Protein AF-A0A9D6UFA7-F1 (afdb_mon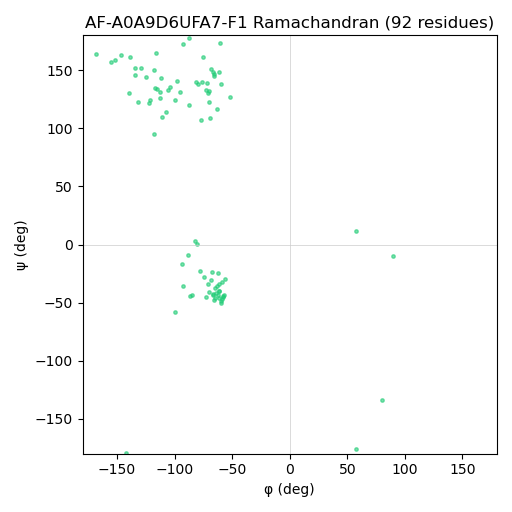omer)

Nearest PDB structures (foldseek):
  3dzm-assembly2_B  TM=5.278E-01  e=1.544E+00  Thermus thermophilus HB27
  3dzm-assembly1_A  TM=5.101E-01  e=1.841E+00  Thermus thermophilus HB27
  4pg5-assembly1_A  TM=3.788E-01  e=3.948E+00  Staphylococcus aureus M1064

Radius of gyration: 14.29 Å; Cα contacts (8 Å, |Δi|>4): 158; chains: 1; bounding box: 33×24×43 Å

Solvent-accessible surface area (backbone atoms only — not comparable to full-atom values): 5347 Å² total; per-residue (Å²): 128,88,69,56,53,67,47,62,49,51,46,22,31,18,50,82,88,50,94,66,58,49,70,40,56,44,48,58,41,80,76,52,92,77,37,73,46,68,52,67,44,73,66,84,43,34,62,51,34,52,49,44,59,61,76,35,51,22,41,36,39,39,31,29,32,64,86,66,49,78,50,67,51,76,48,67,41,58,79,67,39,50,49,53,41,44,54,54,53,61,56,70,78,107

Foldseek 3Di:
DQFWFPFKDFKFFAAPPDPDGDGQAWDWDDDDTNDIDTGGDDDPSVVVNLCRLQPGFKIKMWTAGPVGDIDIDIDGCPPPNNVVSVVVSVVVVD

Structure (mmCIF, N/CA/C/O backbone):
data_AF-A0A9D6UFA7-F1
#
_entry.id   AF-A0A9D6UFA7-F1
#
loop_
_atom_site.group_PDB
_atom_site.id
_atom_site.type_symbol
_atom_site.label_atom_id
_atom_site.label_alt_id
_atom_site.label_comp_id
_atom_site.label_asym_id
_atom_site.label_entity_id
_atom_site.label_se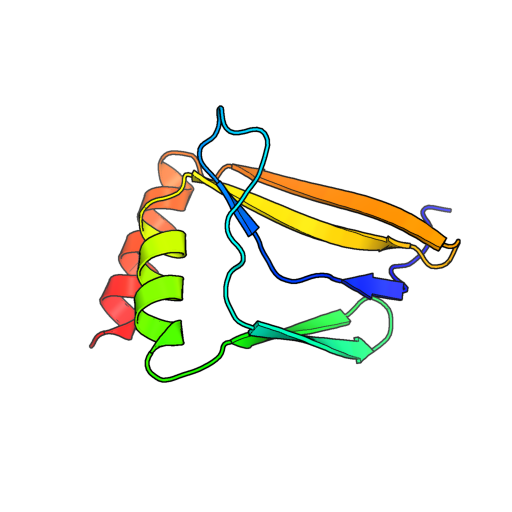q_id
_atom_site.pdbx_PDB_ins_code
_atom_site.Cartn_x
_atom_site.Cartn_y
_atom_site.Cartn_z
_atom_site.occupancy
_atom_site.B_iso_or_equiv
_atom_site.auth_seq_id
_atom_site.auth_comp_id
_atom_site.auth_asym_id
_atom_site.auth_atom_id
_atom_site.pdbx_PDB_model_num
ATOM 1 N N . PRO A 1 1 ? -8.532 -3.715 26.966 1.00 51.47 1 PRO A N 1
ATOM 2 C CA . PRO A 1 1 ? -8.832 -4.291 25.633 1.00 51.47 1 PRO A CA 1
ATOM 3 C C . PRO A 1 1 ? -8.227 -3.406 24.542 1.00 51.47 1 PRO A C 1
ATOM 5 O O . PRO A 1 1 ? -8.474 -2.203 24.549 1.00 51.47 1 PRO A O 1
ATOM 8 N N . ILE A 1 2 ? -7.386 -3.965 23.670 1.00 57.50 2 ILE A N 1
ATOM 9 C CA . ILE A 1 2 ? -6.908 -3.239 22.487 1.00 57.50 2 ILE A CA 1
ATOM 10 C C . ILE A 1 2 ? -8.162 -2.972 21.642 1.00 57.50 2 ILE A C 1
ATOM 12 O O . ILE A 1 2 ? -8.879 -3.914 21.313 1.00 57.50 2 ILE A O 1
ATOM 16 N N . GLY A 1 3 ? -8.509 -1.698 21.440 1.00 71.12 3 GLY A N 1
ATOM 17 C CA . GLY A 1 3 ? -9.730 -1.313 20.730 1.00 71.12 3 GLY A CA 1
ATOM 18 C C . GLY A 1 3 ? -9.716 -1.829 19.292 1.00 71.12 3 GLY A C 1
ATOM 19 O O . GLY A 1 3 ? -8.649 -1.952 18.693 1.00 71.12 3 GLY A O 1
ATOM 20 N N . GLY A 1 4 ? -10.894 -2.145 18.751 1.00 91.12 4 GLY A N 1
ATOM 21 C CA . GLY A 1 4 ? -11.042 -2.536 17.350 1.00 91.12 4 GLY A CA 1
ATOM 22 C C . GLY A 1 4 ? -10.595 -1.437 16.381 1.00 91.12 4 GLY A C 1
ATOM 23 O O . GLY A 1 4 ? -10.305 -0.300 16.764 1.00 91.12 4 GLY A O 1
ATOM 24 N N . VAL A 1 5 ? -10.575 -1.763 15.096 1.00 94.75 5 VAL A N 1
ATOM 25 C CA . VAL A 1 5 ? -10.229 -0.850 14.008 1.00 94.75 5 VAL A CA 1
ATOM 26 C C . VAL A 1 5 ? -11.516 -0.346 13.367 1.00 94.75 5 VAL A C 1
ATOM 28 O O . VAL A 1 5 ? -12.349 -1.132 12.927 1.00 94.75 5 VAL A O 1
ATOM 31 N N . LYS A 1 6 ? -11.684 0.975 13.303 1.00 94.38 6 LYS A N 1
ATOM 32 C CA .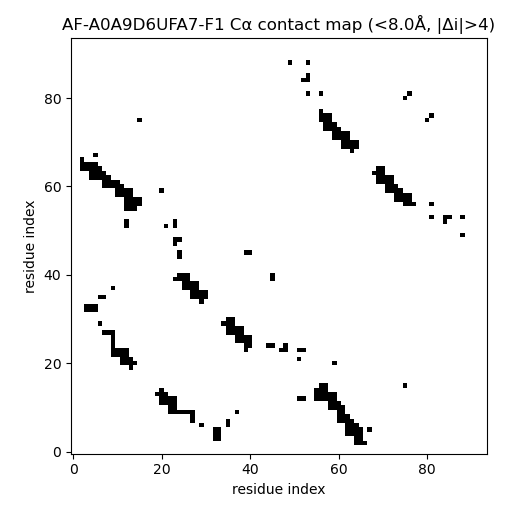 LYS A 1 6 ? -12.838 1.629 12.675 1.00 94.38 6 LYS A CA 1
ATOM 33 C C . LYS A 1 6 ? -12.653 1.792 11.169 1.00 94.38 6 LYS A C 1
ATOM 35 O O . LYS A 1 6 ? -13.589 1.584 10.405 1.00 94.38 6 LYS A O 1
ATOM 40 N N . ALA A 1 7 ? -11.462 2.210 10.754 1.00 95.56 7 ALA A N 1
ATOM 41 C CA . ALA A 1 7 ? -11.134 2.466 9.358 1.00 95.56 7 ALA A CA 1
ATOM 42 C C . ALA A 1 7 ? -9.628 2.332 9.122 1.00 95.56 7 ALA A C 1
ATOM 44 O O . ALA A 1 7 ? -8.828 2.522 10.040 1.00 95.56 7 ALA A O 1
ATOM 45 N N . ILE A 1 8 ? -9.253 2.073 7.872 1.00 97.25 8 ILE A N 1
ATOM 46 C CA . ILE A 1 8 ? -7.866 2.098 7.406 1.00 97.25 8 ILE A CA 1
ATOM 47 C C . ILE A 1 8 ? -7.686 3.174 6.331 1.00 97.25 8 ILE A C 1
ATOM 49 O O . ILE A 1 8 ? -8.620 3.509 5.600 1.00 97.25 8 ILE A O 1
ATOM 53 N N . GLY A 1 9 ? -6.483 3.730 6.251 1.00 95.94 9 GLY A N 1
ATOM 54 C CA . GLY A 1 9 ? -6.048 4.605 5.170 1.00 95.94 9 GLY A CA 1
ATOM 55 C C . GLY A 1 9 ? -5.455 3.820 3.994 1.00 95.94 9 GLY A C 1
ATOM 56 O O . GLY A 1 9 ? -5.343 2.595 4.051 1.00 95.94 9 GLY A O 1
ATOM 57 N N . PRO A 1 10 ? -5.051 4.512 2.915 1.00 95.12 10 PRO A N 1
ATOM 58 C CA . PRO A 1 10 ? -4.289 3.885 1.842 1.00 95.12 10 PRO A CA 1
ATOM 59 C C . PRO A 1 10 ? -2.905 3.464 2.346 1.00 95.12 10 PRO A C 1
ATOM 61 O O . PRO A 1 10 ? -2.314 4.147 3.189 1.00 95.12 10 PRO A O 1
ATOM 64 N N . ILE A 1 11 ? -2.370 2.384 1.774 1.00 96.56 11 ILE A N 1
ATOM 65 C CA . ILE A 1 11 ? -0.975 1.985 1.987 1.00 96.56 11 ILE A CA 1
ATOM 66 C C . ILE A 1 11 ? -0.063 3.116 1.509 1.00 96.56 11 ILE A C 1
ATOM 68 O O . ILE A 1 11 ? -0.299 3.712 0.454 1.00 96.56 11 ILE A O 1
ATOM 72 N N . GLN A 1 12 ? 0.987 3.401 2.271 1.00 97.44 12 GLN A N 1
ATOM 73 C CA . GLN A 1 12 ? 2.050 4.312 1.865 1.00 97.44 12 GLN A CA 1
ATOM 74 C C . GLN A 1 12 ? 3.365 3.549 1.775 1.00 97.44 12 GLN A C 1
ATOM 76 O O . GLN A 1 12 ? 3.701 2.764 2.657 1.00 97.44 12 GLN A O 1
ATOM 81 N N . MET A 1 13 ? 4.101 3.790 0.699 1.00 97.88 13 MET A N 1
ATOM 82 C CA . MET A 1 13 ? 5.431 3.246 0.479 1.00 97.88 13 MET A CA 1
ATOM 83 C C . MET A 1 13 ? 6.458 4.344 0.724 1.00 97.88 13 MET A C 1
ATOM 85 O O . MET A 1 13 ? 6.289 5.466 0.246 1.00 97.88 13 MET A O 1
ATOM 89 N N . ARG A 1 14 ? 7.544 4.042 1.433 1.00 97.50 14 ARG A N 1
ATOM 90 C CA . ARG A 1 14 ? 8.629 5.008 1.656 1.00 97.50 14 ARG A CA 1
ATOM 91 C C . ARG A 1 14 ? 9.996 4.342 1.716 1.00 97.50 14 ARG A C 1
ATOM 93 O O . ARG A 1 14 ? 10.115 3.131 1.904 1.00 97.50 14 ARG A O 1
ATOM 100 N N . ARG A 1 15 ? 11.045 5.150 1.557 1.00 95.44 15 ARG A N 1
ATOM 101 C CA . ARG A 1 15 ? 12.407 4.735 1.917 1.00 95.44 15 ARG A CA 1
ATOM 102 C C . ARG A 1 15 ? 12.504 4.603 3.436 1.00 95.44 15 ARG A C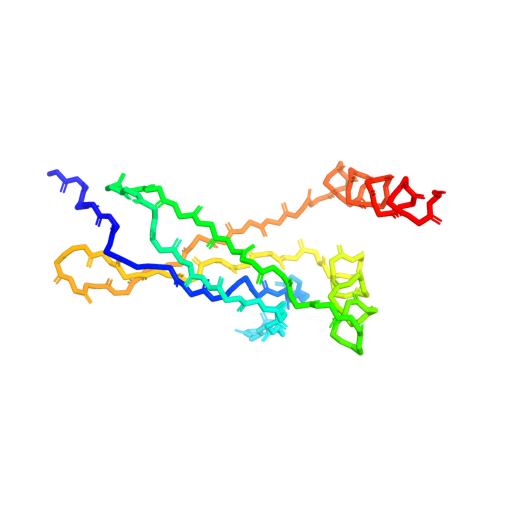 1
ATOM 104 O O . ARG A 1 15 ? 11.806 5.323 4.150 1.00 95.44 15 ARG A O 1
ATOM 111 N N . SER A 1 16 ? 13.371 3.723 3.923 1.00 90.38 16 SER A N 1
ATOM 112 C CA . SER A 1 16 ? 13.489 3.435 5.359 1.00 90.38 16 SER A CA 1
ATOM 113 C C . SER A 1 16 ? 13.828 4.683 6.189 1.00 90.38 16 SER A C 1
ATOM 115 O O . SER A 1 16 ? 13.320 4.835 7.298 1.00 90.38 16 SER A O 1
ATOM 117 N N . ASP A 1 17 ? 14.589 5.621 5.617 1.00 90.50 17 ASP A N 1
ATOM 118 C CA . ASP A 1 17 ? 15.015 6.893 6.220 1.00 90.50 17 ASP A CA 1
ATOM 119 C C . ASP A 1 17 ? 14.038 8.067 6.010 1.00 90.50 17 ASP A C 1
ATOM 121 O O . ASP A 1 17 ? 14.203 9.135 6.603 1.00 90.50 17 ASP A O 1
ATOM 125 N N . ALA A 1 18 ? 13.014 7.902 5.170 1.00 92.38 18 ALA A N 1
ATOM 126 C CA . ALA A 1 18 ? 12.077 8.972 4.855 1.00 92.38 18 ALA A CA 1
ATOM 127 C C . ALA A 1 18 ? 11.023 9.138 5.958 1.00 92.38 18 ALA A C 1
ATOM 129 O O . ALA A 1 18 ? 10.462 8.158 6.446 1.00 92.38 18 ALA A O 1
ATOM 130 N N . GLN A 1 19 ? 10.706 10.391 6.304 1.00 88.62 19 GLN A N 1
ATOM 131 C CA . GLN A 1 19 ? 9.665 10.722 7.290 1.00 88.62 19 GLN A CA 1
ATOM 132 C C . GLN A 1 19 ? 8.240 10.616 6.729 1.00 88.62 19 GLN A C 1
ATOM 134 O O . GLN A 1 19 ? 7.288 10.460 7.487 1.00 88.62 19 GLN A O 1
ATOM 139 N N . SER A 1 20 ? 8.085 10.721 5.408 1.00 89.81 20 SER A N 1
ATOM 140 C CA . SER A 1 20 ? 6.801 10.634 4.714 1.00 89.81 20 SER A CA 1
ATOM 141 C C . SER A 1 20 ? 6.868 9.628 3.571 1.00 89.81 20 SER A C 1
ATOM 143 O O . SER A 1 20 ? 7.936 9.373 3.007 1.00 89.81 20 SER A O 1
ATOM 145 N N . GLY A 1 21 ? 5.715 9.038 3.256 1.00 94.38 21 GLY A N 1
ATOM 146 C CA . GLY A 1 21 ? 5.569 8.065 2.184 1.00 94.38 21 GLY A CA 1
ATOM 147 C C . GLY A 1 21 ? 4.667 8.522 1.055 1.00 94.38 21 GLY A C 1
ATOM 148 O O . GLY A 1 21 ? 3.887 9.470 1.161 1.00 94.38 21 GLY A O 1
ATOM 149 N N . GLU A 1 22 ? 4.781 7.800 -0.046 1.00 97.00 22 GLU A N 1
ATOM 150 C CA . GLU A 1 22 ? 3.967 7.961 -1.232 1.00 97.00 22 GLU A CA 1
ATOM 151 C C . GLU A 1 22 ? 2.802 6.980 -1.191 1.00 97.00 22 GLU A C 1
ATOM 153 O O . GLU A 1 22 ? 2.975 5.786 -0.943 1.00 97.00 22 GLU A O 1
ATOM 158 N N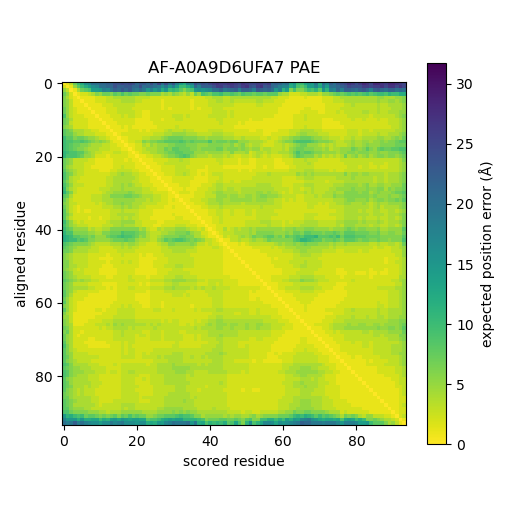 . LYS A 1 23 ? 1.592 7.480 -1.434 1.00 96.12 23 LYS A N 1
ATOM 159 C CA . LYS A 1 23 ? 0.384 6.658 -1.378 1.00 96.12 23 LYS A CA 1
ATOM 160 C C . LYS A 1 23 ? 0.341 5.691 -2.557 1.00 96.12 23 LYS A C 1
ATOM 162 O O . LYS A 1 23 ? 0.431 6.112 -3.709 1.00 96.12 23 LYS A O 1
ATOM 167 N N . VAL A 1 24 ? 0.097 4.421 -2.258 1.00 96.44 24 VAL A N 1
ATOM 168 C CA . VAL A 1 24 ? -0.397 3.455 -3.238 1.00 96.44 24 VAL A CA 1
ATOM 169 C C . VAL A 1 24 ? -1.839 3.842 -3.560 1.00 96.44 24 VAL A C 1
ATOM 171 O O . VAL A 1 24 ? -2.684 3.953 -2.668 1.00 96.44 24 VAL A O 1
ATOM 174 N N . ALA A 1 25 ? -2.118 4.095 -4.833 1.00 96.44 25 ALA A N 1
ATOM 175 C CA . ALA A 1 25 ? -3.425 4.511 -5.307 1.00 96.44 25 ALA A CA 1
ATOM 176 C C . ALA A 1 25 ? -4.431 3.359 -5.187 1.00 96.44 25 ALA A C 1
ATOM 178 O O . ALA A 1 25 ? -4.393 2.383 -5.941 1.00 96.44 25 ALA A O 1
ATOM 179 N N . GLY A 1 26 ? -5.353 3.496 -4.242 1.00 94.00 26 GLY A N 1
ATOM 180 C CA . GLY A 1 26 ? -6.416 2.537 -3.990 1.00 94.00 26 GLY A CA 1
ATOM 181 C C . GLY A 1 26 ? -7.466 3.102 -3.044 1.00 94.00 26 GLY A C 1
ATOM 182 O O . GLY A 1 26 ? -7.238 4.107 -2.366 1.00 94.00 26 GLY A O 1
ATOM 183 N N . ILE A 1 27 ? -8.623 2.449 -3.014 1.00 94.56 27 ILE A N 1
ATOM 184 C CA . ILE A 1 27 ? -9.770 2.833 -2.192 1.00 94.56 27 ILE A CA 1
ATOM 185 C C . ILE A 1 27 ? -9.902 1.818 -1.053 1.00 94.56 27 ILE A C 1
ATOM 187 O O . ILE A 1 27 ? -10.191 0.649 -1.324 1.00 94.56 27 ILE A O 1
ATOM 191 N N . PRO A 1 28 ? -9.691 2.223 0.211 1.00 95.44 28 PRO A N 1
ATOM 192 C CA . PRO A 1 28 ? -9.963 1.364 1.351 1.00 95.44 28 PRO A CA 1
ATOM 193 C C . PRO A 1 28 ? -11.471 1.220 1.574 1.00 95.44 28 PRO A C 1
ATOM 195 O O . PRO A 1 28 ? -12.203 2.209 1.592 1.00 95.44 28 PRO A O 1
ATOM 198 N N . VAL A 1 29 ? -11.928 -0.013 1.769 1.00 94.44 29 VAL A N 1
ATOM 199 C CA . VAL A 1 29 ? -13.333 -0.374 1.964 1.00 94.44 29 VAL A CA 1
ATOM 200 C C . VAL A 1 29 ? -13.444 -1.297 3.183 1.00 94.44 29 VAL A C 1
ATOM 202 O O . VAL A 1 29 ? -12.789 -2.344 3.213 1.00 94.44 29 VAL A O 1
ATOM 205 N N . PRO A 1 30 ? -14.245 -0.945 4.205 1.00 93.38 30 PRO A N 1
ATOM 206 C CA . PRO A 1 30 ? -14.573 -1.875 5.279 1.00 93.38 30 PRO A CA 1
ATOM 207 C C . PRO A 1 30 ? -15.488 -2.981 4.744 1.00 93.38 30 PRO A C 1
ATOM 209 O O . PRO A 1 30 ? -16.476 -2.694 4.068 1.00 93.38 30 PRO A O 1
ATOM 212 N N . ILE A 1 31 ? -15.162 -4.238 5.048 1.00 94.56 31 ILE A N 1
ATOM 213 C CA . ILE A 1 31 ? -15.990 -5.395 4.677 1.00 94.56 31 ILE A CA 1
ATOM 214 C C . ILE A 1 31 ? -16.826 -5.826 5.884 1.00 94.56 31 ILE A C 1
ATOM 216 O O . ILE A 1 31 ? -18.052 -5.833 5.824 1.00 94.56 31 ILE A O 1
ATOM 220 N N . THR A 1 32 ? -16.157 -6.152 6.991 1.00 93.75 32 THR A N 1
ATOM 221 C CA . THR A 1 32 ? -16.767 -6.492 8.286 1.00 93.75 32 THR A CA 1
ATOM 222 C C . THR A 1 32 ? -15.916 -5.921 9.419 1.00 93.75 32 THR A C 1
ATOM 224 O O . THR A 1 32 ? -14.890 -5.283 9.177 1.00 93.75 32 THR A O 1
ATOM 227 N N . GLU A 1 33 ? -16.314 -6.142 10.674 1.00 91.56 33 GLU A N 1
ATOM 228 C CA . GLU A 1 33 ? -15.523 -5.706 11.827 1.00 91.56 33 GLU A CA 1
ATOM 229 C C . GLU A 1 33 ? -14.071 -6.202 11.717 1.00 91.56 33 GLU A C 1
ATOM 231 O O . GLU A 1 33 ? -13.824 -7.388 11.482 1.00 91.56 33 GLU A O 1
ATOM 236 N N . ASN A 1 34 ? -13.117 -5.274 11.842 1.00 91.50 34 ASN A N 1
ATOM 237 C CA . ASN A 1 34 ? -11.673 -5.507 11.721 1.00 91.50 34 ASN A CA 1
ATOM 238 C C . ASN A 1 34 ? -11.196 -6.128 10.389 1.00 91.50 34 ASN A C 1
ATOM 240 O O . ASN A 1 34 ? -10.037 -6.524 10.297 1.00 91.50 34 ASN A O 1
ATOM 244 N N . ASN A 1 35 ? -12.041 -6.195 9.354 1.00 94.12 35 ASN A N 1
ATOM 245 C CA . ASN A 1 35 ? -11.686 -6.732 8.040 1.00 94.12 35 ASN A CA 1
ATOM 246 C C . ASN A 1 35 ? -11.890 -5.668 6.963 1.00 94.12 35 ASN A C 1
ATOM 248 O O . ASN A 1 35 ? -12.983 -5.123 6.787 1.00 94.12 35 ASN A O 1
ATOM 252 N N . PHE A 1 36 ? -10.829 -5.404 6.211 1.00 95.69 36 PHE A N 1
ATOM 253 C CA . PHE A 1 36 ? -10.784 -4.334 5.224 1.00 95.69 36 PHE A CA 1
ATOM 254 C C . PHE A 1 36 ? -10.177 -4.843 3.925 1.00 95.69 36 PHE A C 1
ATOM 256 O O . PHE A 1 36 ? -9.325 -5.731 3.928 1.00 95.69 36 PHE A O 1
ATOM 263 N N . LEU A 1 37 ? -10.582 -4.229 2.823 1.00 95.94 37 LEU A N 1
ATOM 264 C CA . LEU A 1 37 ? -9.995 -4.439 1.509 1.00 95.94 37 LEU A CA 1
ATOM 265 C C . LEU A 1 37 ? -9.556 -3.102 0.932 1.00 95.94 37 LEU A C 1
ATOM 267 O O . LEU A 1 37 ? -10.210 -2.085 1.134 1.00 95.94 37 LEU A O 1
ATOM 271 N N . ILE A 1 38 ? -8.448 -3.106 0.200 1.00 95.62 38 ILE A N 1
ATOM 272 C CA . ILE A 1 38 ? -8.012 -1.953 -0.582 1.00 95.62 38 ILE A CA 1
ATOM 273 C C . ILE A 1 38 ? -8.159 -2.324 -2.052 1.00 95.62 38 ILE A C 1
ATOM 275 O O . ILE A 1 38 ? -7.417 -3.158 -2.568 1.00 95.62 38 ILE A O 1
ATOM 279 N N . GLY A 1 39 ? -9.129 -1.706 -2.722 1.00 93.88 39 GLY A N 1
ATOM 280 C CA . GLY A 1 39 ? -9.295 -1.838 -4.165 1.00 93.88 39 GLY A CA 1
ATOM 281 C C . GLY A 1 39 ? -8.265 -0.969 -4.874 1.00 93.88 39 GLY A C 1
ATOM 282 O O . GLY A 1 39 ? -8.378 0.256 -4.842 1.00 93.88 39 GLY A O 1
ATOM 283 N N . LEU A 1 40 ? -7.246 -1.581 -5.479 1.00 92.06 40 LEU A N 1
ATOM 284 C CA . LEU A 1 40 ? -6.221 -0.849 -6.223 1.00 92.06 40 LEU A CA 1
ATOM 285 C C . LEU A 1 40 ? -6.784 -0.297 -7.536 1.00 92.06 40 LEU A C 1
ATOM 287 O O . LEU A 1 40 ? -7.538 -0.967 -8.243 1.00 92.06 40 LEU A O 1
ATOM 291 N N . MET A 1 41 ? -6.399 0.937 -7.858 1.00 87.31 41 MET A N 1
ATOM 292 C CA . MET A 1 41 ? -6.818 1.598 -9.092 1.00 87.31 41 MET A CA 1
ATOM 293 C C . MET A 1 41 ? -6.036 1.047 -10.293 1.00 87.31 41 MET A C 1
ATOM 295 O O . MET A 1 41 ? -4.828 0.825 -10.200 1.00 87.31 41 MET A O 1
ATOM 299 N N . ARG A 1 42 ? -6.727 0.856 -11.423 1.00 85.81 42 ARG A N 1
ATOM 300 C CA . ARG A 1 42 ? -6.152 0.378 -12.697 1.00 85.81 42 ARG A CA 1
ATOM 301 C C . ARG A 1 42 ? -5.729 1.541 -13.604 1.00 85.81 42 ARG A C 1
ATOM 303 O O . ARG A 1 42 ? -6.049 2.695 -13.321 1.00 85.81 42 ARG A O 1
ATOM 310 N N . GLY A 1 43 ? -5.055 1.232 -14.714 1.00 87.50 43 GLY A N 1
ATOM 311 C CA . GLY A 1 43 ? -4.644 2.222 -15.720 1.00 87.50 43 GLY A CA 1
ATOM 312 C C . GLY A 1 43 ? -3.385 2.975 -15.294 1.00 87.50 43 GLY A C 1
ATOM 313 O O . GLY A 1 43 ? -2.443 2.358 -14.802 1.00 87.50 43 GLY A O 1
ATOM 314 N N . ASP A 1 44 ? -3.371 4.303 -15.427 1.00 86.25 44 ASP A N 1
ATOM 315 C CA . ASP A 1 44 ? -2.192 5.139 -15.126 1.00 86.25 44 ASP A CA 1
ATOM 316 C C . ASP A 1 44 ? -1.663 4.955 -13.690 1.00 86.25 44 ASP A C 1
ATOM 318 O O . ASP A 1 44 ? -0.463 5.060 -13.424 1.00 86.25 44 ASP A O 1
ATOM 322 N N . HIS A 1 45 ? -2.554 4.6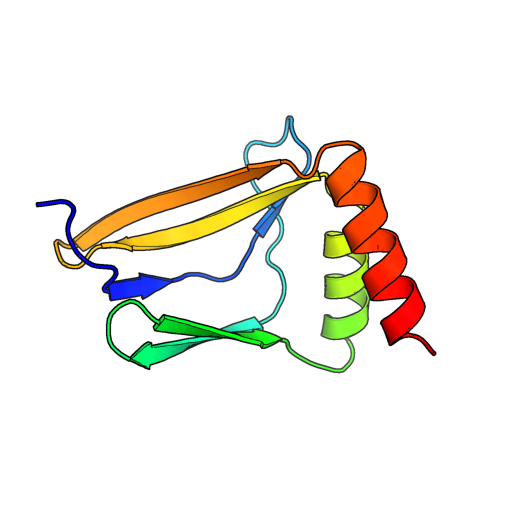30 -12.751 1.00 92.62 45 HIS A N 1
ATOM 323 C CA . HIS A 1 45 ? -2.203 4.365 -11.357 1.00 92.62 45 HIS A CA 1
ATOM 324 C C . HIS A 1 45 ? -1.517 3.013 -11.140 1.00 92.62 45 HIS A C 1
ATOM 326 O O . HIS A 1 45 ? -0.730 2.877 -10.204 1.00 92.62 45 HIS A O 1
ATOM 332 N N . GLU A 1 46 ? -1.786 2.023 -11.989 1.00 92.12 46 GLU A N 1
ATOM 333 C CA . GLU A 1 46 ? -1.282 0.658 -11.828 1.00 92.12 46 GLU A CA 1
ATOM 334 C C . GLU A 1 46 ? 0.240 0.617 -11.974 1.00 92.12 46 GLU A C 1
ATOM 336 O O . GLU A 1 46 ? 0.936 0.108 -11.094 1.00 92.12 46 GLU A O 1
ATOM 341 N N . ALA A 1 47 ? 0.774 1.253 -13.021 1.00 92.06 47 ALA A N 1
ATOM 342 C CA . ALA A 1 47 ? 2.214 1.335 -13.252 1.00 92.06 47 ALA A CA 1
ATOM 343 C C . ALA A 1 47 ? 2.940 2.059 -12.104 1.00 92.06 47 ALA A C 1
ATOM 345 O O . ALA A 1 47 ? 4.004 1.622 -11.658 1.00 92.06 47 ALA A O 1
ATOM 346 N N . ARG A 1 48 ? 2.347 3.138 -11.572 1.00 94.31 48 ARG A N 1
ATOM 347 C CA . ARG A 1 48 ? 2.905 3.853 -10.415 1.00 94.31 48 ARG A CA 1
ATOM 348 C C . ARG A 1 48 ? 2.863 3.000 -9.151 1.00 94.31 48 ARG A C 1
ATOM 350 O O . ARG A 1 48 ? 3.858 2.956 -8.433 1.00 94.31 48 ARG A O 1
ATOM 357 N N . ASN A 1 49 ? 1.757 2.309 -8.888 1.00 95.31 49 ASN A N 1
ATOM 358 C CA . ASN A 1 49 ? 1.640 1.405 -7.746 1.00 95.31 49 ASN A CA 1
ATOM 359 C C . ASN A 1 49 ? 2.701 0.307 -7.805 1.00 95.31 49 ASN A C 1
ATOM 361 O O . ASN A 1 49 ? 3.404 0.092 -6.822 1.00 95.31 49 ASN A O 1
ATOM 365 N N . ILE A 1 50 ? 2.868 -0.328 -8.966 1.00 94.19 50 ILE A N 1
ATOM 366 C CA . ILE A 1 50 ? 3.900 -1.342 -9.197 1.00 94.19 50 ILE A CA 1
ATOM 367 C C . ILE A 1 50 ? 5.299 -0.777 -8.926 1.00 94.19 50 ILE A C 1
ATOM 369 O O . ILE A 1 50 ? 6.088 -1.419 -8.233 1.00 94.19 50 ILE A O 1
ATOM 373 N N . LEU A 1 51 ? 5.603 0.430 -9.411 1.00 94.31 51 LEU A N 1
ATOM 374 C CA . LEU A 1 51 ? 6.892 1.078 -9.163 1.00 94.31 51 LEU A CA 1
ATOM 375 C C . LEU A 1 51 ? 7.140 1.295 -7.663 1.00 94.31 51 LEU A C 1
ATOM 377 O O . LEU A 1 51 ? 8.190 0.911 -7.155 1.00 94.31 51 LEU A O 1
ATOM 381 N N . LEU A 1 52 ? 6.170 1.855 -6.935 1.00 96.19 52 LEU A N 1
ATOM 382 C CA . LEU A 1 52 ? 6.291 2.082 -5.489 1.00 96.19 52 LEU A CA 1
ATOM 383 C C . LEU A 1 52 ? 6.476 0.765 -4.724 1.00 96.19 52 LEU A C 1
ATOM 385 O O . LEU A 1 52 ? 7.361 0.649 -3.875 1.00 96.19 52 LEU A O 1
ATOM 389 N N . LEU A 1 53 ? 5.663 -0.241 -5.053 1.00 95.31 53 LEU A N 1
ATOM 390 C CA . LEU A 1 53 ? 5.699 -1.563 -4.431 1.00 95.31 53 LEU A CA 1
ATOM 391 C C . LEU A 1 53 ? 6.973 -2.337 -4.772 1.00 95.31 53 LEU A C 1
ATOM 393 O O . LEU A 1 53 ? 7.351 -3.202 -3.991 1.00 95.31 53 LEU A O 1
ATOM 397 N N . ARG A 1 54 ? 7.658 -2.036 -5.877 1.00 95.19 54 ARG A N 1
ATOM 398 C CA . ARG A 1 54 ? 8.950 -2.648 -6.211 1.00 95.19 54 ARG A CA 1
ATOM 399 C C . ARG A 1 54 ? 10.125 -1.909 -5.572 1.00 95.19 54 ARG A C 1
ATOM 401 O O . ARG A 1 54 ? 11.023 -2.556 -5.049 1.00 95.19 54 ARG A O 1
ATOM 408 N N . SER A 1 55 ? 10.128 -0.578 -5.616 1.00 94.94 55 SER A N 1
ATOM 409 C CA . SER A 1 55 ? 11.330 0.229 -5.358 1.00 94.94 55 SER A CA 1
ATOM 410 C C . SER A 1 55 ? 11.508 0.701 -3.915 1.00 94.94 55 SER A C 1
ATOM 412 O O . SER A 1 55 ? 12.600 1.137 -3.562 1.00 94.94 55 SER A O 1
ATOM 414 N N . LEU A 1 56 ? 10.462 0.669 -3.086 1.00 97.12 56 LEU A N 1
ATOM 415 C CA . LEU A 1 56 ? 10.503 1.206 -1.721 1.00 97.12 56 LEU A CA 1
ATOM 416 C C . LEU A 1 56 ? 10.407 0.090 -0.675 1.00 97.12 56 LEU A C 1
ATOM 418 O O . LEU A 1 56 ? 9.685 -0.890 -0.865 1.00 97.12 56 LEU A O 1
ATOM 422 N N . ALA A 1 57 ? 11.137 0.240 0.430 1.00 95.75 57 ALA A N 1
ATOM 423 C CA . ALA A 1 57 ? 11.352 -0.827 1.411 1.00 95.75 57 ALA A CA 1
ATOM 424 C C . ALA A 1 57 ? 10.333 -0.828 2.560 1.00 95.75 57 ALA A C 1
ATOM 426 O O . ALA A 1 57 ? 9.939 -1.898 3.028 1.00 95.75 57 ALA A O 1
ATOM 427 N N . ALA A 1 58 ? 9.893 0.353 3.001 1.00 97.06 58 ALA A N 1
ATOM 428 C CA . ALA A 1 58 ? 8.977 0.500 4.123 1.00 97.06 58 ALA A CA 1
ATOM 429 C C . ALA A 1 58 ? 7.527 0.669 3.651 1.00 97.06 58 ALA A C 1
ATOM 431 O O . ALA A 1 58 ? 7.248 1.358 2.665 1.00 97.06 58 ALA A O 1
ATOM 432 N N . ILE A 1 59 ? 6.621 0.031 4.386 1.00 96.94 59 ILE A N 1
ATOM 433 C CA . ILE A 1 59 ? 5.181 -0.022 4.160 1.00 96.94 59 ILE A CA 1
ATOM 434 C C . ILE A 1 59 ? 4.500 0.529 5.410 1.00 96.94 59 ILE A C 1
ATOM 436 O O . ILE A 1 59 ? 4.673 -0.007 6.504 1.00 96.94 59 ILE A O 1
ATOM 440 N N . ASP A 1 60 ? 3.700 1.571 5.236 1.00 97.12 60 ASP A N 1
ATOM 441 C CA . ASP A 1 60 ? 2.872 2.153 6.285 1.00 97.12 60 ASP A CA 1
ATOM 442 C C . ASP A 1 60 ? 1.391 1.922 5.985 1.00 97.12 60 ASP A C 1
ATOM 444 O O . ASP A 1 60 ? 0.908 2.224 4.889 1.00 97.12 60 ASP A O 1
ATOM 448 N N . LEU A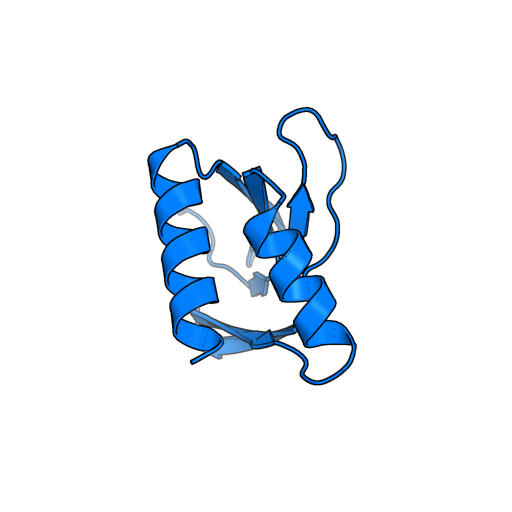 1 61 ? 0.652 1.434 6.981 1.00 96.62 61 LEU A N 1
ATOM 449 C CA . LEU A 1 61 ? -0.806 1.339 6.965 1.00 96.62 61 LEU A CA 1
ATOM 450 C C . LEU A 1 61 ? -1.385 2.210 8.089 1.00 96.62 61 LEU A C 1
ATOM 452 O O . LEU A 1 61 ? -1.464 1.763 9.238 1.00 96.62 61 LEU A O 1
ATOM 456 N N . PRO A 1 62 ? -1.781 3.459 7.785 1.00 96.56 62 PRO A N 1
ATOM 457 C CA . PRO A 1 62 ? -2.495 4.311 8.726 1.00 96.56 62 PRO A CA 1
ATOM 458 C C . PRO A 1 62 ? -3.877 3.735 9.033 1.00 96.56 62 PRO A C 1
ATOM 460 O O . PRO A 1 62 ? -4.537 3.178 8.155 1.00 96.56 62 PRO A O 1
ATOM 463 N N . MET A 1 63 ? -4.357 3.919 10.256 1.00 96.00 63 MET A N 1
ATOM 464 C CA . MET A 1 63 ? -5.663 3.437 10.690 1.00 96.00 63 MET A CA 1
ATOM 465 C C . MET A 1 63 ? -6.260 4.302 11.801 1.00 96.00 63 MET A C 1
ATOM 467 O O . MET A 1 63 ? -5.559 5.017 12.519 1.00 96.00 63 MET A O 1
ATOM 471 N N . GLN A 1 64 ? -7.578 4.221 11.945 1.00 95.94 64 GLN A N 1
ATOM 472 C CA . GLN A 1 64 ? -8.326 4.816 13.043 1.00 95.94 64 GLN A CA 1
ATOM 473 C C . GLN A 1 64 ? -8.908 3.698 13.905 1.00 95.94 64 GLN A C 1
ATOM 475 O O . GLN A 1 64 ? -9.615 2.824 13.400 1.00 95.94 64 GLN A O 1
ATOM 480 N N . LEU A 1 65 ? -8.629 3.735 15.204 1.00 95.06 65 LEU A N 1
ATOM 481 C CA . LEU A 1 65 ? -9.211 2.818 16.179 1.00 95.06 65 LEU A CA 1
ATOM 482 C C . LEU A 1 65 ? -10.667 3.202 16.483 1.00 95.06 65 LEU A C 1
ATOM 484 O O . LEU A 1 65 ? -11.100 4.328 16.226 1.00 95.06 65 LEU A O 1
ATOM 488 N N . THR A 1 66 ? -11.444 2.277 17.042 1.00 94.31 66 THR A N 1
ATOM 489 C CA . THR A 1 66 ? -12.858 2.511 17.393 1.00 94.31 66 THR A CA 1
ATOM 490 C C . THR A 1 66 ? -13.054 3.608 18.435 1.00 94.31 66 THR A C 1
ATOM 492 O O . THR A 1 66 ? -14.096 4.258 18.435 1.00 94.31 66 THR A O 1
ATOM 495 N N . ASP A 1 67 ? -12.040 3.877 19.258 1.00 92.81 67 ASP A N 1
ATOM 496 C CA . ASP A 1 67 ? -12.011 4.989 20.218 1.00 92.81 67 ASP A CA 1
ATOM 497 C C . ASP A 1 67 ? -11.593 6.341 19.601 1.00 92.81 67 ASP A C 1
ATOM 499 O O . ASP A 1 67 ? -11.479 7.342 20.306 1.00 92.81 67 ASP A O 1
ATOM 503 N N . GLY A 1 68 ? -11.374 6.387 18.284 1.00 92.88 68 GLY A N 1
ATOM 504 C CA . GLY A 1 68 ? -11.037 7.593 17.531 1.00 92.88 68 GLY A CA 1
ATOM 505 C C . GLY A 1 68 ? -9.543 7.894 17.421 1.00 92.88 68 GLY A C 1
ATOM 506 O O . GLY A 1 68 ? -9.177 8.747 16.608 1.00 92.88 68 GLY A O 1
ATOM 507 N N . ARG A 1 69 ? -8.671 7.195 18.162 1.00 95.06 69 ARG A N 1
ATOM 508 C CA . ARG A 1 69 ? -7.216 7.400 18.077 1.00 95.06 69 ARG A CA 1
ATOM 509 C C . ARG A 1 69 ? -6.669 6.990 16.711 1.00 95.06 69 ARG A C 1
ATOM 511 O O . ARG A 1 69 ? -7.113 6.010 16.113 1.00 95.06 69 ARG A O 1
ATOM 518 N N . ALA A 1 70 ? -5.667 7.731 16.250 1.00 95.69 70 ALA A N 1
ATOM 519 C CA . ALA A 1 70 ? -4.877 7.359 15.085 1.00 95.69 70 ALA A CA 1
ATOM 520 C C . ALA A 1 70 ? -3.794 6.348 15.481 1.00 95.69 70 ALA A C 1
ATOM 522 O O . ALA A 1 70 ? -3.161 6.480 16.530 1.00 95.69 70 ALA A O 1
ATOM 523 N N . ALA A 1 71 ? -3.574 5.362 14.623 1.00 95.25 71 ALA A N 1
ATOM 524 C CA . ALA A 1 71 ? -2.477 4.412 14.719 1.00 95.25 71 ALA A CA 1
ATOM 525 C C . ALA A 1 71 ? -1.897 4.166 13.322 1.00 95.25 71 ALA A C 1
ATOM 527 O O . ALA A 1 71 ? -2.555 4.426 12.315 1.00 95.25 71 ALA A O 1
ATOM 528 N N . THR A 1 72 ? -0.675 3.650 13.262 1.00 95.44 72 THR A N 1
ATOM 529 C CA . THR A 1 72 ? -0.040 3.244 12.006 1.00 95.44 72 THR A CA 1
ATOM 530 C C . THR A 1 72 ? 0.701 1.943 12.242 1.00 95.44 72 THR A C 1
ATOM 532 O O . THR A 1 72 ? 1.475 1.838 13.194 1.00 95.44 72 THR A O 1
ATOM 535 N N . ILE A 1 73 ? 0.483 0.963 11.371 1.00 95.06 73 ILE A N 1
ATOM 536 C CA . ILE A 1 73 ? 1.351 -0.210 11.282 1.00 95.06 73 ILE A CA 1
ATOM 537 C C . ILE A 1 73 ? 2.480 0.145 10.321 1.00 95.06 73 ILE A C 1
ATOM 539 O O . ILE A 1 73 ? 2.213 0.452 9.161 1.00 95.06 73 ILE A O 1
ATOM 543 N N . ASN A 1 74 ? 3.718 0.096 10.805 1.00 95.06 74 ASN A N 1
ATOM 544 C CA . ASN A 1 74 ? 4.911 0.216 9.976 1.00 95.06 74 ASN A CA 1
ATOM 545 C C . ASN A 1 74 ? 5.568 -1.160 9.833 1.00 95.06 74 ASN A C 1
ATOM 547 O O . ASN A 1 74 ? 5.742 -1.878 10.819 1.00 95.06 74 ASN A O 1
ATOM 551 N N . MET A 1 75 ? 5.924 -1.519 8.606 1.00 95.19 75 MET A N 1
ATOM 552 C CA . MET A 1 75 ? 6.655 -2.739 8.281 1.00 95.19 75 MET A CA 1
ATOM 553 C C . MET A 1 75 ? 7.781 -2.403 7.313 1.00 95.19 75 MET A C 1
ATOM 555 O O . MET A 1 75 ? 7.620 -1.562 6.432 1.00 95.19 75 MET A O 1
ATOM 559 N N . GLU A 1 76 ? 8.900 -3.104 7.425 1.00 96.12 76 GLU A N 1
ATOM 560 C CA . GLU A 1 76 ? 9.981 -3.050 6.448 1.00 96.12 76 GLU A CA 1
ATOM 561 C C . GLU A 1 76 ? 10.115 -4.420 5.795 1.00 96.12 76 GLU A C 1
ATOM 563 O O . GLU A 1 76 ? 10.085 -5.449 6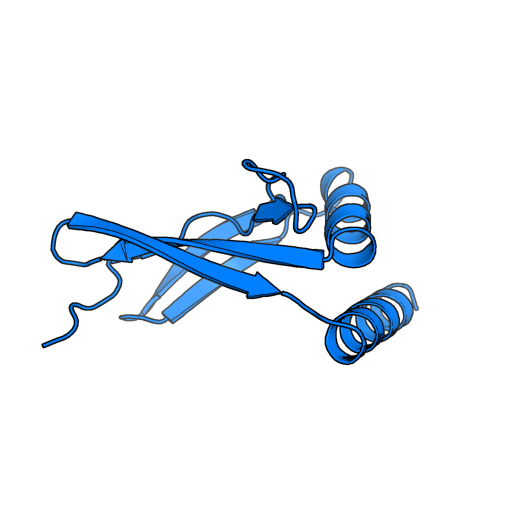.471 1.00 96.12 76 GLU A O 1
ATOM 568 N N . LYS A 1 77 ? 10.227 -4.445 4.467 1.00 96.06 77 LYS A N 1
ATOM 569 C CA . LYS A 1 77 ? 10.303 -5.698 3.708 1.00 96.06 77 LYS A CA 1
ATOM 570 C C . LYS A 1 77 ? 11.526 -6.530 4.078 1.00 96.06 77 LYS A C 1
ATOM 572 O O . LYS A 1 77 ? 11.446 -7.758 4.124 1.00 96.06 77 LYS A O 1
ATOM 577 N N . GLY A 1 78 ? 12.661 -5.861 4.280 1.00 95.44 78 GLY A N 1
ATOM 578 C CA . GLY A 1 78 ? 13.967 -6.504 4.337 1.00 95.44 78 GLY A CA 1
ATOM 579 C C . GLY A 1 78 ? 14.297 -7.303 3.062 1.00 95.44 78 GLY A C 1
ATOM 580 O O . GLY A 1 78 ? 13.511 -7.343 2.111 1.00 95.44 78 GLY A O 1
ATOM 581 N N . PRO A 1 79 ? 15.445 -7.999 3.036 1.00 95.62 79 PRO A N 1
ATOM 582 C CA . PRO A 1 79 ? 15.906 -8.695 1.832 1.00 95.62 79 PRO A CA 1
ATOM 583 C C . PRO A 1 79 ? 14.958 -9.798 1.338 1.00 95.62 79 PRO A C 1
ATOM 585 O O . PRO A 1 79 ? 14.837 -10.036 0.137 1.00 95.62 79 PRO A O 1
ATOM 588 N N . SER A 1 80 ? 14.283 -10.501 2.254 1.00 96.44 80 SER A N 1
ATOM 589 C CA . SER A 1 80 ? 13.315 -11.543 1.894 1.00 96.44 80 SER A CA 1
ATOM 590 C C . SER A 1 80 ? 12.030 -10.948 1.325 1.00 96.44 80 SER A C 1
ATOM 592 O O . SER A 1 80 ? 11.559 -11.416 0.290 1.00 96.44 80 SER A O 1
ATOM 594 N N . GLY A 1 81 ? 11.480 -9.905 1.953 1.00 95.62 81 GLY A N 1
ATOM 595 C CA . GLY A 1 81 ? 10.275 -9.237 1.474 1.00 95.62 81 GLY A CA 1
ATOM 596 C C . GLY A 1 81 ? 10.489 -8.545 0.132 1.00 95.62 81 GLY A C 1
ATOM 597 O O . GLY A 1 81 ? 9.618 -8.619 -0.727 1.00 95.62 81 GLY A O 1
ATOM 598 N N . GLU A 1 82 ? 11.654 -7.937 -0.105 1.00 95.50 82 GLU A N 1
ATOM 599 C CA . GLU A 1 82 ? 11.983 -7.358 -1.414 1.00 95.50 82 GLU A CA 1
ATOM 600 C C . GLU A 1 82 ? 11.898 -8.400 -2.529 1.00 95.50 82 GLU A C 1
ATOM 602 O O . GLU A 1 82 ? 11.282 -8.138 -3.563 1.00 95.50 82 GLU A O 1
ATOM 607 N N . ARG A 1 83 ? 12.430 -9.605 -2.289 1.00 96.25 83 ARG A N 1
ATOM 608 C CA . ARG A 1 83 ? 12.342 -10.714 -3.244 1.00 96.25 83 ARG A CA 1
ATOM 609 C C . ARG A 1 83 ? 10.897 -11.167 -3.460 1.00 96.25 83 ARG A C 1
ATOM 611 O O . ARG A 1 83 ? 10.477 -11.272 -4.603 1.00 96.25 83 ARG A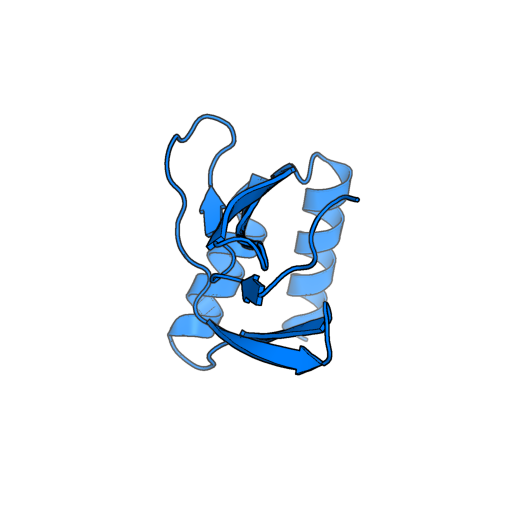 O 1
ATOM 618 N N . VAL A 1 84 ? 10.116 -11.340 -2.389 1.00 96.31 84 VAL A N 1
ATOM 619 C CA . VAL A 1 84 ? 8.692 -11.722 -2.495 1.00 96.31 84 VAL A CA 1
ATOM 620 C C . VAL A 1 84 ? 7.899 -10.712 -3.329 1.00 96.31 84 VAL A C 1
ATOM 622 O O . VAL A 1 84 ? 7.111 -11.108 -4.185 1.00 96.31 84 VAL A O 1
ATOM 625 N N . PHE A 1 85 ? 8.104 -9.412 -3.105 1.00 95.25 85 PHE A N 1
ATOM 626 C CA . PHE A 1 85 ? 7.420 -8.374 -3.879 1.00 95.25 85 PHE A CA 1
ATOM 627 C C . PHE A 1 85 ? 7.870 -8.365 -5.342 1.00 95.25 85 PHE A C 1
ATOM 629 O O . PHE A 1 85 ? 7.023 -8.250 -6.225 1.00 95.25 85 PHE A O 1
ATOM 636 N N . ALA A 1 86 ? 9.172 -8.497 -5.612 1.00 94.50 86 ALA A N 1
ATOM 637 C CA . ALA A 1 86 ? 9.686 -8.565 -6.977 1.00 94.50 86 ALA A CA 1
ATOM 638 C C . ALA A 1 86 ? 9.089 -9.757 -7.743 1.00 94.50 86 ALA A C 1
ATOM 640 O O . ALA A 1 86 ? 8.511 -9.554 -8.810 1.00 94.50 86 ALA A O 1
ATOM 641 N N . ASP A 1 87 ? 9.134 -10.954 -7.153 1.00 95.69 87 ASP A N 1
ATOM 642 C CA . ASP A 1 87 ? 8.624 -12.186 -7.762 1.00 95.69 87 ASP A CA 1
ATOM 643 C C . ASP A 1 87 ? 7.111 -12.103 -8.024 1.00 95.69 87 ASP A C 1
ATOM 645 O O . ASP A 1 87 ? 6.639 -12.471 -9.102 1.00 95.69 87 ASP A O 1
ATOM 649 N N . ALA A 1 88 ? 6.339 -11.578 -7.064 1.00 94.50 88 ALA A N 1
ATOM 650 C CA . ALA A 1 88 ? 4.893 -11.417 -7.209 1.00 94.50 88 ALA A CA 1
ATOM 651 C C . ALA A 1 88 ? 4.525 -10.435 -8.334 1.00 94.50 88 ALA A C 1
ATOM 653 O O . ALA A 1 88 ? 3.610 -10.703 -9.113 1.00 94.50 88 ALA A O 1
ATOM 654 N N . ILE A 1 89 ? 5.242 -9.314 -8.446 1.00 93.44 89 ILE A N 1
ATOM 655 C CA . ILE A 1 89 ? 5.005 -8.324 -9.505 1.00 93.44 89 ILE A CA 1
ATOM 656 C C . ILE A 1 89 ? 5.440 -8.878 -10.871 1.00 93.44 89 ILE A C 1
ATOM 658 O O . ILE A 1 89 ? 4.735 -8.676 -11.858 1.00 93.44 89 ILE A O 1
ATOM 662 N N . ASP A 1 90 ? 6.567 -9.590 -10.947 1.00 93.75 90 ASP A N 1
ATOM 663 C CA . ASP A 1 90 ? 7.037 -10.219 -12.189 1.00 93.75 90 ASP A CA 1
ATOM 664 C C . ASP A 1 90 ? 6.060 -11.294 -12.687 1.00 93.75 90 ASP A C 1
ATOM 666 O O . ASP A 1 90 ? 5.873 -11.449 -13.893 1.00 93.75 90 ASP A O 1
ATOM 670 N N . ALA A 1 91 ? 5.419 -12.026 -11.772 1.00 92.81 91 ALA A N 1
ATOM 671 C CA . ALA A 1 91 ? 4.376 -12.990 -12.106 1.00 92.81 91 ALA A CA 1
ATOM 672 C C . ALA A 1 91 ? 3.069 -12.322 -12.562 1.00 92.81 91 ALA A C 1
ATOM 674 O O . ALA A 1 91 ? 2.394 -12.871 -13.423 1.00 92.81 91 ALA A O 1
ATOM 675 N N . TRP A 1 92 ? 2.723 -11.151 -12.018 1.00 83.00 92 TRP A N 1
ATOM 676 C CA . TRP A 1 92 ? 1.513 -10.403 -12.389 1.00 83.00 92 TRP A CA 1
ATOM 677 C C . TRP A 1 92 ? 1.559 -9.840 -13.816 1.00 83.00 92 TRP A C 1
ATOM 679 O O . TRP A 1 92 ? 0.525 -9.689 -14.457 1.00 83.00 92 TRP A O 1
ATOM 689 N N . GLY A 1 93 ? 2.754 -9.504 -14.310 1.00 70.69 93 GLY A N 1
ATOM 690 C CA . GLY A 1 93 ? 2.955 -8.999 -15.671 1.00 70.69 93 GLY A CA 1
ATOM 691 C C . GLY A 1 93 ? 2.988 -10.074 -16.764 1.00 70.69 93 GLY A C 1
ATOM 692 O O . GLY A 1 93 ? 3.205 -9.724 -17.925 1.00 70.69 93 GLY A O 1
ATOM 693 N N . LYS A 1 94 ? 2.831 -11.354 -16.404 1.00 62.28 94 LYS A N 1
ATOM 694 C CA . LYS A 1 94 ? 2.705 -12.486 -17.334 1.00 62.28 94 LYS A CA 1
ATOM 695 C C . LYS A 1 94 ? 1.239 -12.823 -17.564 1.00 62.28 94 LYS A C 1
ATOM 697 O O . LYS A 1 94 ? 0.921 -13.162 -18.724 1.00 62.28 94 LYS A O 1
#

Sequence (94 aa):
PIGGVKAIGPIQMRRSDAQSGEKVAGIPVPITENNFLIGLMRGDHEARNILLLRSLAAIDLPMQLTDGRAATINMEKGPSGERVFADAIDAWGK

Mean predicted aligned error: 3.76 Å

pLDDT: mean 92.61, std 7.79, range [51.47, 97.88]

Secondary structure (DSSP, 8-state):
-PPPEEEE---EEE-TT-SS-EEP-EEEEEEETTEEEEEEPPTHHHHHHHHHHHH--EEEEEEEETTS-EEEEEEE-HHHHHHHHHHHHHHHT-